Protein AF-A0A021VYS1-F1 (afdb_monomer)

pLDDT: mean 89.12, std 14.99, range [49.47, 98.38]

Organism: NCBI:txid948458

Radius of 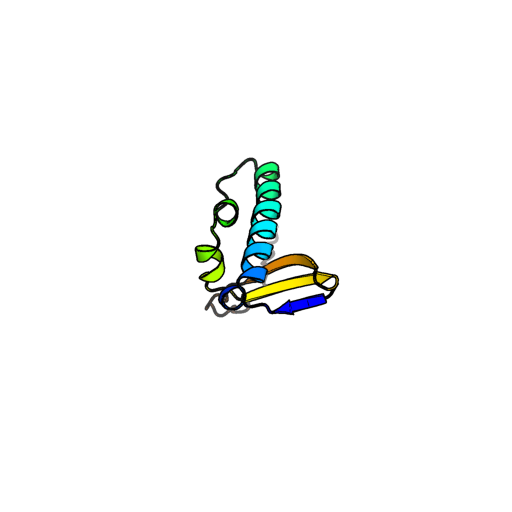gyration: 19.14 Å; Cα contacts (8 Å, |Δi|>4): 93; chains: 1; bounding box: 34×43×61 Å

Solvent-accessible surface area (backbone atoms only — not comparable to full-atom values): 5709 Å² t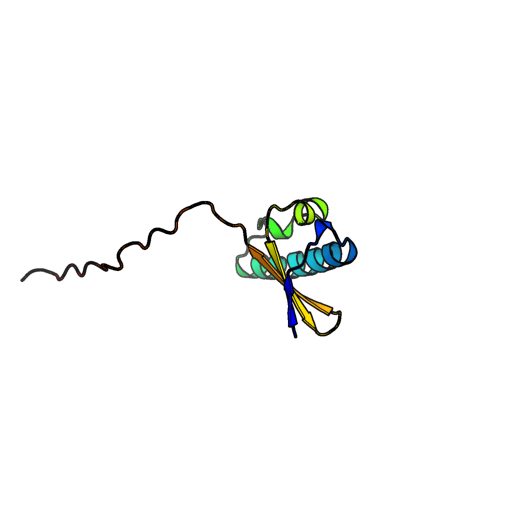otal; per-residue (Å²): 116,51,79,42,80,53,60,42,67,83,32,68,70,56,32,54,53,51,48,52,53,42,32,57,53,38,48,52,48,19,66,74,69,73,45,76,82,48,63,70,50,72,59,50,70,66,57,63,39,66,48,88,53,52,39,40,34,35,25,48,90,90,46,78,78,48,72,51,73,48,64,88,69,98,59,86,81,67,81,71,78,88,71,79,77,78,79,71,83,77,138

Structure (mmCIF, N/CA/C/O backbone):
data_AF-A0A021VYS1-F1
#
_entry.id   AF-A0A021VYS1-F1
#
loop_
_atom_site.group_PDB
_atom_site.id
_atom_site.type_symbol
_atom_site.label_atom_id
_atom_site.label_alt_id
_atom_site.label_comp_id
_atom_site.label_asym_id
_atom_site.label_entity_id
_atom_site.label_seq_id
_atom_site.pdbx_PDB_ins_code
_atom_site.Cartn_x
_atom_site.Cartn_y
_atom_site.Cartn_z
_atom_site.occupancy
_atom_site.B_iso_or_equiv
_atom_site.auth_seq_id
_atom_site.auth_comp_id
_atom_site.auth_asym_id
_atom_site.auth_atom_id
_atom_site.pdbx_PDB_model_num
ATOM 1 N N . MET A 1 1 ? 9.427 -14.123 6.071 1.00 90.25 1 MET A N 1
ATOM 2 C CA . MET A 1 1 ? 9.210 -12.657 6.023 1.00 90.25 1 MET A CA 1
ATOM 3 C C . MET A 1 1 ? 10.483 -11.869 5.696 1.00 90.25 1 MET A C 1
ATOM 5 O O . MET A 1 1 ? 11.470 -11.977 6.418 1.00 90.25 1 MET A O 1
ATOM 9 N N . ILE A 1 2 ? 10.449 -11.043 4.644 1.00 97.38 2 ILE A N 1
ATOM 10 C CA . ILE A 1 2 ? 11.531 -10.141 4.206 1.00 97.38 2 ILE A CA 1
ATOM 11 C C . ILE A 1 2 ? 10.962 -8.736 3.957 1.00 97.38 2 ILE A C 1
ATOM 13 O O . ILE A 1 2 ? 9.892 -8.600 3.367 1.00 97.38 2 ILE A O 1
ATOM 17 N N . LEU A 1 3 ? 11.691 -7.693 4.370 1.00 97.88 3 LEU A N 1
ATOM 18 C CA . LEU A 1 3 ? 11.382 -6.295 4.050 1.00 97.88 3 LEU A CA 1
ATOM 19 C C . LEU A 1 3 ? 12.203 -5.830 2.845 1.00 97.88 3 LEU A C 1
ATOM 21 O O . LEU A 1 3 ? 13.417 -6.033 2.808 1.00 97.88 3 LEU A O 1
ATOM 25 N N . ARG A 1 4 ? 11.564 -5.166 1.879 1.00 97.56 4 ARG A N 1
ATOM 26 C CA . ARG A 1 4 ? 12.261 -4.564 0.732 1.00 97.56 4 ARG A CA 1
ATOM 27 C C . ARG A 1 4 ? 11.638 -3.247 0.301 1.00 97.56 4 ARG A C 1
ATOM 29 O O . ARG A 1 4 ? 10.432 -3.049 0.432 1.00 97.56 4 ARG A O 1
ATOM 36 N N . ASN A 1 5 ? 12.471 -2.375 -0.261 1.00 97.81 5 ASN A N 1
ATOM 37 C CA . ASN A 1 5 ? 11.989 -1.199 -0.975 1.00 97.81 5 ASN A CA 1
ATOM 38 C C . ASN A 1 5 ? 11.210 -1.639 -2.213 1.00 97.81 5 ASN A C 1
ATOM 40 O O . ASN A 1 5 ? 11.633 -2.557 -2.921 1.00 97.81 5 ASN A O 1
ATOM 44 N N . VAL A 1 6 ? 10.098 -0.965 -2.480 1.00 97.62 6 VAL A N 1
ATOM 45 C CA . VAL A 1 6 ? 9.272 -1.231 -3.655 1.00 97.62 6 VAL A CA 1
ATOM 46 C C . VAL A 1 6 ? 8.860 0.060 -4.351 1.00 97.62 6 VAL A C 1
ATOM 48 O O . VAL A 1 6 ? 8.856 1.132 -3.749 1.00 97.62 6 VAL A O 1
ATOM 51 N N . VAL A 1 7 ? 8.518 -0.042 -5.636 1.00 97.19 7 VAL A N 1
ATOM 52 C CA . VAL A 1 7 ? 8.119 1.100 -6.468 1.00 97.19 7 VAL A CA 1
ATOM 53 C C . VAL A 1 7 ? 6.782 0.777 -7.146 1.00 97.19 7 VAL A C 1
ATOM 55 O O . VAL A 1 7 ? 6.778 0.320 -8.288 1.00 97.19 7 VAL A O 1
ATOM 58 N N . PRO A 1 8 ? 5.633 1.003 -6.474 1.00 96.62 8 PRO A N 1
ATOM 59 C CA . PRO A 1 8 ? 4.309 0.664 -7.013 1.00 96.62 8 PRO A CA 1
ATOM 60 C C . PRO A 1 8 ? 4.001 1.333 -8.361 1.00 96.62 8 PRO A C 1
ATOM 62 O O . PRO A 1 8 ? 3.295 0.777 -9.194 1.00 96.62 8 PRO A O 1
ATOM 65 N N . ASN A 1 9 ? 4.568 2.511 -8.635 1.00 96.19 9 ASN A N 1
ATOM 66 C CA . ASN A 1 9 ? 4.377 3.168 -9.929 1.00 96.19 9 ASN A CA 1
ATOM 67 C C . ASN A 1 9 ? 4.930 2.347 -11.116 1.00 96.19 9 ASN A C 1
ATOM 69 O O . ASN A 1 9 ? 4.379 2.417 -12.216 1.00 96.19 9 ASN A O 1
ATOM 73 N N . ALA A 1 10 ? 5.986 1.557 -10.884 1.00 96.69 10 ALA A N 1
ATOM 74 C CA . ALA A 1 10 ? 6.662 0.739 -11.893 1.00 96.69 10 ALA A CA 1
ATOM 75 C C . ALA A 1 10 ? 6.129 -0.707 -11.982 1.00 96.69 10 ALA A C 1
ATOM 77 O O . ALA A 1 10 ? 6.516 -1.433 -12.894 1.00 96.69 10 ALA A O 1
ATOM 78 N N . ASP A 1 11 ? 5.251 -1.125 -11.064 1.00 96.69 11 ASP A N 1
ATOM 79 C CA . ASP A 1 11 ? 4.689 -2.480 -10.997 1.00 96.69 11 ASP A CA 1
ATOM 80 C C . ASP A 1 11 ? 3.191 -2.413 -10.658 1.00 96.69 11 ASP A C 1
ATOM 82 O O . ASP A 1 11 ? 2.789 -2.194 -9.512 1.00 96.69 11 ASP A O 1
ATOM 86 N N . ALA A 1 12 ? 2.353 -2.606 -11.680 1.00 96.75 12 ALA A N 1
ATOM 87 C CA . ALA A 1 12 ? 0.902 -2.509 -11.550 1.00 96.75 12 ALA A CA 1
ATOM 88 C C . ALA A 1 12 ? 0.298 -3.616 -10.669 1.00 96.75 12 ALA A C 1
ATOM 90 O O . ALA A 1 12 ? -0.686 -3.367 -9.970 1.00 96.75 12 ALA A O 1
ATOM 91 N N . ASP A 1 13 ? 0.865 -4.823 -10.673 1.00 97.38 13 ASP A N 1
ATOM 92 C CA . ASP A 1 13 ? 0.334 -5.946 -9.894 1.00 97.38 13 ASP A CA 1
ATOM 93 C C . ASP A 1 13 ? 0.696 -5.812 -8.420 1.00 97.38 13 ASP A C 1
ATOM 95 O O . ASP A 1 13 ? -0.103 -6.138 -7.537 1.00 97.38 13 ASP A O 1
ATOM 99 N N . LEU A 1 14 ? 1.889 -5.298 -8.128 1.00 97.44 14 LEU A N 1
ATOM 100 C CA . LEU A 1 14 ? 2.230 -4.865 -6.781 1.00 97.44 14 LEU A CA 1
ATOM 101 C C . LEU A 1 14 ? 1.306 -3.736 -6.313 1.00 97.44 14 LEU A C 1
ATOM 103 O O . LEU A 1 14 ? 0.789 -3.816 -5.203 1.00 97.44 14 LEU A O 1
ATOM 107 N N . ALA A 1 15 ? 1.087 -2.706 -7.135 1.00 98.06 15 ALA A N 1
ATOM 108 C CA . ALA A 1 15 ? 0.270 -1.558 -6.749 1.00 98.06 15 ALA A CA 1
ATOM 109 C C . ALA A 1 15 ? -1.168 -1.959 -6.392 1.00 98.06 15 ALA A C 1
ATOM 111 O O . ALA A 1 15 ? -1.696 -1.495 -5.385 1.00 98.06 15 ALA A O 1
ATOM 112 N N . ARG A 1 16 ? -1.779 -2.875 -7.156 1.00 98.38 16 ARG A N 1
ATOM 113 C CA . ARG A 1 16 ? -3.119 -3.401 -6.843 1.00 98.38 16 ARG A CA 1
ATOM 114 C C . ARG A 1 16 ? -3.152 -4.166 -5.523 1.00 98.38 16 ARG A C 1
ATOM 116 O O . ARG A 1 16 ? -4.054 -3.946 -4.725 1.00 98.38 16 ARG A O 1
ATOM 123 N N . ARG A 1 17 ? -2.167 -5.036 -5.275 1.00 98.12 17 ARG A N 1
ATOM 124 C CA . ARG A 1 17 ? -2.068 -5.777 -4.004 1.00 98.12 17 ARG A CA 1
ATOM 125 C C . ARG A 1 17 ? -1.873 -4.835 -2.820 1.00 98.12 17 ARG A C 1
ATOM 127 O O . ARG A 1 17 ? -2.498 -5.015 -1.784 1.00 98.12 17 ARG A O 1
ATOM 134 N N . LEU A 1 18 ? -1.035 -3.818 -2.990 1.00 97.94 18 LEU A N 1
ATOM 135 C CA . LEU A 1 18 ? -0.763 -2.833 -1.954 1.00 97.94 18 LEU A CA 1
ATOM 136 C C . LEU A 1 18 ? -1.996 -1.969 -1.651 1.00 97.94 18 LEU A C 1
ATOM 138 O O . LEU A 1 18 ? -2.245 -1.688 -0.485 1.00 97.94 18 LEU A O 1
ATOM 142 N N . LEU A 1 19 ? -2.801 -1.627 -2.664 1.00 98.31 19 LEU A N 1
ATOM 143 C CA . LEU A 1 19 ? -4.071 -0.920 -2.475 1.00 98.31 19 LEU A CA 1
ATOM 144 C C . LEU A 1 19 ? -5.075 -1.738 -1.649 1.00 98.31 19 LEU A C 1
ATOM 146 O O . LEU A 1 19 ? -5.685 -1.197 -0.734 1.00 98.31 19 LEU A O 1
ATOM 150 N N . VAL A 1 20 ? -5.201 -3.042 -1.926 1.00 98.19 20 VAL A N 1
ATOM 151 C CA . VAL A 1 20 ? -6.062 -3.942 -1.136 1.00 98.19 20 VAL A CA 1
ATOM 152 C C . VAL A 1 20 ? -5.619 -3.961 0.326 1.00 98.19 20 VAL A C 1
ATOM 154 O O . VAL A 1 20 ? -6.427 -3.697 1.210 1.00 98.19 20 VAL A O 1
ATOM 157 N N . VAL A 1 21 ? -4.325 -4.179 0.578 1.00 97.81 21 VAL A N 1
ATOM 158 C CA . VAL A 1 21 ? -3.768 -4.180 1.941 1.00 97.81 21 VAL A CA 1
ATOM 159 C C . VAL A 1 21 ? -3.975 -2.828 2.636 1.00 97.81 21 VAL A C 1
ATOM 161 O O . VAL A 1 21 ? -4.298 -2.794 3.821 1.00 97.81 21 VAL A O 1
ATOM 164 N N . GLN A 1 22 ? -3.823 -1.710 1.915 1.00 97.75 22 GLN A N 1
ATOM 165 C CA . GLN A 1 22 ? -4.079 -0.370 2.445 1.00 97.75 22 GLN A CA 1
ATOM 166 C C . GLN A 1 22 ? -5.543 -0.215 2.880 1.00 97.75 22 GLN A C 1
ATOM 168 O O . GLN A 1 22 ? -5.797 0.171 4.019 1.00 97.75 22 GLN A O 1
ATOM 173 N N . HIS A 1 23 ? -6.507 -0.543 2.018 1.00 98.31 23 HIS A N 1
ATOM 174 C CA . HIS A 1 23 ? -7.932 -0.438 2.355 1.00 98.31 23 HIS A CA 1
ATOM 175 C C . HIS A 1 23 ? -8.325 -1.363 3.506 1.00 98.31 23 HIS A C 1
ATOM 177 O O . HIS A 1 23 ? -9.037 -0.929 4.406 1.00 98.31 23 HIS A O 1
ATOM 183 N N . GLU A 1 24 ? -7.824 -2.599 3.536 1.00 97.75 24 GLU A N 1
ATOM 184 C CA . GLU A 1 24 ? -8.079 -3.528 4.642 1.00 97.75 24 GLU A CA 1
ATOM 185 C C . GLU A 1 24 ? -7.522 -3.005 5.974 1.00 97.75 24 GLU A C 1
ATOM 187 O O . GLU A 1 24 ? -8.216 -3.047 6.992 1.00 97.75 24 GLU A O 1
ATOM 192 N N . ALA A 1 25 ? -6.300 -2.465 5.975 1.00 97.06 25 ALA A N 1
ATOM 193 C CA . ALA A 1 25 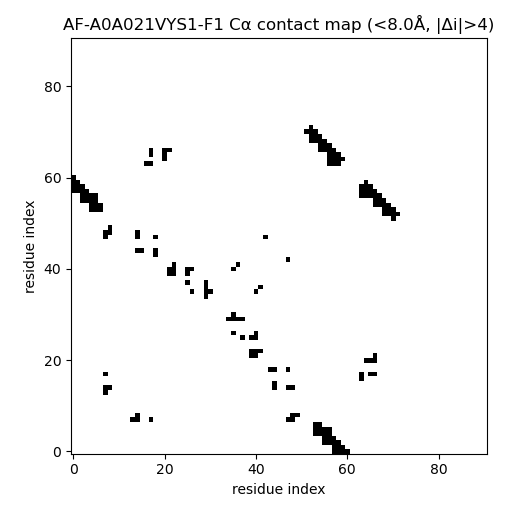? -5.686 -1.895 7.171 1.00 97.06 25 ALA A CA 1
ATOM 194 C C . ALA A 1 25 ? -6.450 -0.659 7.675 1.00 97.06 25 ALA A C 1
ATOM 196 O O . ALA A 1 25 ? -6.777 -0.568 8.860 1.00 97.06 25 ALA A O 1
ATOM 197 N N . TYR A 1 26 ? -6.786 0.271 6.779 1.00 97.25 26 TYR A N 1
ATOM 198 C CA . TYR A 1 26 ? -7.479 1.502 7.154 1.00 97.25 26 TYR A CA 1
ATOM 199 C C . TYR A 1 26 ? -8.967 1.303 7.451 1.00 97.25 26 TYR A C 1
ATOM 201 O O . TYR A 1 26 ? -9.523 2.075 8.226 1.00 97.25 26 TYR A O 1
ATOM 209 N N . ALA A 1 27 ? -9.607 0.250 6.935 1.00 97.94 27 ALA A N 1
ATOM 210 C CA . ALA A 1 27 ? -10.951 -0.134 7.363 1.00 97.94 27 ALA A CA 1
ATOM 211 C C . ALA A 1 27 ? -10.958 -0.530 8.848 1.00 97.94 27 ALA A C 1
ATOM 213 O O . ALA A 1 27 ? -11.850 -0.127 9.591 1.00 97.94 27 ALA A O 1
ATOM 214 N N . ARG A 1 28 ? -9.922 -1.244 9.316 1.00 97.69 28 ARG A N 1
ATOM 215 C CA . ARG A 1 28 ? -9.752 -1.548 10.748 1.00 97.69 28 ARG A CA 1
ATOM 216 C C . ARG A 1 28 ? -9.489 -0.303 11.577 1.00 97.69 28 ARG A C 1
ATOM 218 O O . ARG A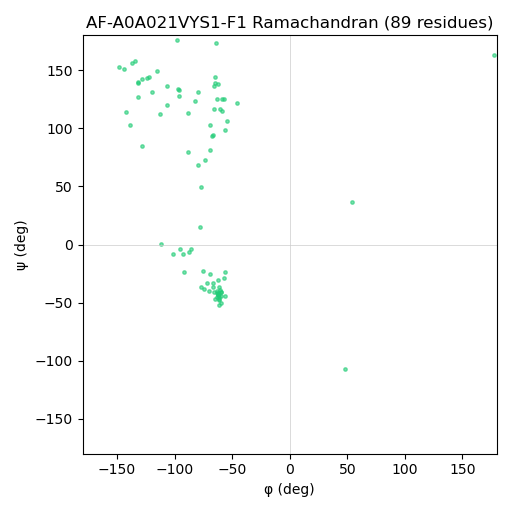 1 28 ? -10.039 -0.178 12.665 1.00 97.69 28 ARG A O 1
ATOM 225 N N . GLU A 1 29 ? -8.674 0.622 11.081 1.00 97.06 29 GLU A N 1
ATOM 226 C CA . GLU A 1 29 ? -8.467 1.899 11.766 1.00 97.06 29 GLU A CA 1
ATOM 227 C C . GLU A 1 29 ? -9.779 2.684 11.874 1.00 97.06 29 GLU A C 1
ATOM 229 O O . GLU A 1 29 ? -10.120 3.128 12.967 1.00 97.06 29 GLU A O 1
ATOM 234 N N . ALA A 1 30 ? -10.560 2.762 10.793 1.00 97.94 30 ALA A N 1
ATOM 235 C CA . ALA A 1 30 ? -11.868 3.411 10.775 1.00 97.94 30 ALA A CA 1
ATOM 236 C C . ALA A 1 30 ? -12.854 2.784 11.771 1.00 97.94 30 ALA A C 1
ATOM 238 O O . ALA A 1 30 ? -13.561 3.513 12.468 1.00 97.94 30 ALA A O 1
ATOM 239 N N . GLU A 1 31 ? -12.871 1.452 11.895 1.00 98.00 31 GLU A N 1
ATOM 240 C CA . GLU A 1 31 ? -13.639 0.742 12.928 1.00 98.00 31 GLU A CA 1
ATOM 241 C C . GLU A 1 31 ? -13.199 1.154 14.344 1.00 98.00 31 GLU A C 1
ATOM 243 O O . GLU A 1 31 ? -14.043 1.403 15.206 1.00 98.00 31 GLU A O 1
ATOM 248 N N . LEU A 1 32 ? -11.886 1.251 14.583 1.00 97.81 32 LEU A N 1
ATOM 249 C CA . LEU A 1 32 ? -11.313 1.581 15.892 1.00 97.81 32 LEU A CA 1
ATOM 250 C C . LEU A 1 32 ? -11.553 3.038 16.301 1.00 97.81 32 LEU A C 1
ATOM 252 O O . LEU A 1 32 ? -11.824 3.302 17.473 1.00 97.81 32 LEU A O 1
ATOM 256 N N . ILE A 1 33 ? -11.439 3.979 15.362 1.00 96.62 33 ILE A N 1
ATOM 257 C CA . ILE A 1 33 ? -11.592 5.417 15.633 1.00 96.62 33 ILE A CA 1
ATOM 258 C C . ILE A 1 33 ? -13.011 5.932 15.363 1.00 96.62 33 ILE A C 1
ATOM 260 O O . ILE A 1 33 ? -13.297 7.097 15.632 1.00 96.62 33 ILE A O 1
ATOM 264 N N . GLN A 1 34 ? -13.893 5.067 14.852 1.00 97.31 34 GLN A N 1
ATOM 265 C CA . GLN A 1 34 ? -15.266 5.377 14.444 1.00 97.31 34 GLN A CA 1
ATOM 266 C C . GLN A 1 34 ? -15.360 6.546 13.447 1.00 97.31 34 GLN A C 1
ATOM 268 O O . GLN A 1 34 ? -16.287 7.354 13.503 1.00 97.31 34 GLN A O 1
ATOM 273 N N . ASP A 1 35 ? -14.394 6.635 12.535 1.00 97.06 35 ASP A N 1
ATOM 274 C CA . ASP A 1 35 ? -14.331 7.657 11.491 1.00 97.06 35 ASP A CA 1
ATOM 275 C C . ASP A 1 35 ? -13.809 7.019 10.206 1.00 97.06 35 ASP A C 1
ATOM 277 O O . ASP A 1 35 ? -12.662 6.581 10.137 1.00 97.06 35 ASP A O 1
ATOM 281 N N . ASP A 1 36 ? -14.659 6.952 9.186 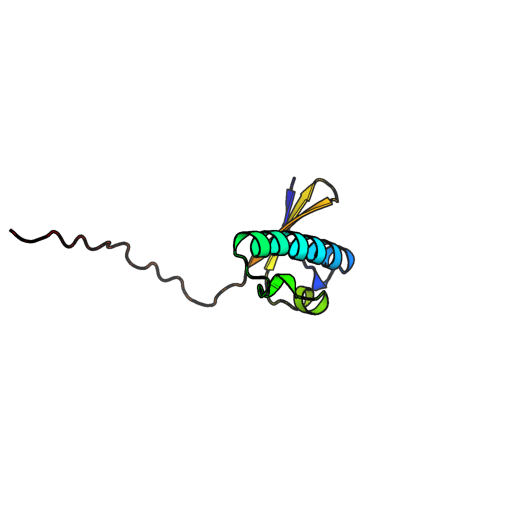1.00 96.25 36 ASP A N 1
ATOM 282 C CA . ASP A 1 36 ? -14.305 6.396 7.885 1.00 96.25 36 ASP A CA 1
ATOM 283 C C . ASP A 1 36 ? -13.659 7.428 6.961 1.00 96.25 36 ASP A C 1
ATOM 285 O O . ASP A 1 36 ? -13.198 7.065 5.890 1.00 96.25 36 ASP A O 1
ATOM 289 N N . ARG A 1 37 ? -13.538 8.703 7.344 1.00 97.44 37 ARG A N 1
ATOM 290 C CA . ARG A 1 37 ? -13.002 9.768 6.473 1.00 97.44 37 ARG A CA 1
ATOM 291 C C . ARG A 1 37 ? -11.473 9.755 6.364 1.00 97.44 37 ARG A C 1
ATOM 293 O O . ARG A 1 37 ? -10.878 10.741 5.925 1.00 97.44 37 ARG A O 1
ATOM 300 N N . ILE A 1 38 ? -10.826 8.664 6.772 1.00 94.94 38 ILE A N 1
ATOM 301 C CA . ILE A 1 38 ? -9.375 8.486 6.723 1.00 94.94 38 ILE A CA 1
ATOM 302 C C . ILE A 1 38 ? -8.943 8.461 5.247 1.00 94.94 38 ILE A C 1
ATOM 304 O O . ILE A 1 38 ? -9.355 7.554 4.526 1.00 94.94 38 ILE A O 1
ATOM 308 N N . PRO A 1 39 ? -8.132 9.420 4.754 1.00 94.44 39 PRO A N 1
ATOM 309 C CA . PRO A 1 39 ? -7.906 9.557 3.314 1.00 94.44 39 PRO A CA 1
ATOM 310 C C . PRO A 1 39 ? -7.375 8.284 2.632 1.00 94.44 39 PRO A C 1
ATOM 312 O O . PRO A 1 39 ? -7.952 7.903 1.616 1.00 94.44 39 PRO A O 1
ATOM 315 N N . PRO A 1 40 ? -6.392 7.554 3.202 1.00 94.88 40 PRO A N 1
ATOM 316 C CA . PRO A 1 40 ? -5.929 6.286 2.634 1.00 94.88 40 PRO A CA 1
ATOM 317 C C . PRO A 1 40 ? -6.999 5.201 2.431 1.00 94.88 40 PRO A C 1
ATOM 319 O O . PRO A 1 40 ? -6.801 4.331 1.584 1.00 94.88 40 PRO A O 1
ATOM 322 N N . LEU A 1 41 ? -8.120 5.241 3.163 1.00 97.12 41 LEU A N 1
ATOM 323 C CA . LEU A 1 41 ? -9.244 4.313 2.980 1.00 97.12 41 LEU A CA 1
ATOM 324 C C . LEU A 1 41 ? -9.990 4.546 1.656 1.00 97.12 41 LEU A C 1
ATOM 326 O O . LEU A 1 41 ? -10.605 3.628 1.126 1.00 97.12 41 LEU A O 1
ATOM 330 N N . HIS A 1 42 ? -9.921 5.765 1.119 1.00 96.50 42 HIS A N 1
ATOM 331 C CA . HIS A 1 42 ? -10.645 6.185 -0.088 1.00 96.50 42 HIS A CA 1
ATOM 332 C C . HIS A 1 42 ? -9.730 6.450 -1.283 1.00 96.50 42 HIS A C 1
ATOM 334 O O . HIS A 1 42 ? -10.207 6.836 -2.348 1.00 96.50 42 HIS A O 1
ATOM 340 N N . GLU A 1 43 ? -8.417 6.278 -1.122 1.00 96.19 43 GLU A N 1
ATOM 341 C CA . GLU A 1 43 ? -7.467 6.434 -2.222 1.00 96.19 43 GLU A CA 1
ATOM 342 C C . GLU A 1 43 ? -7.694 5.372 -3.301 1.00 96.19 43 GLU A C 1
ATOM 344 O O . GLU A 1 43 ? -8.009 4.218 -3.010 1.00 96.19 43 GLU A O 1
ATOM 349 N N . ASP A 1 44 ? -7.502 5.766 -4.557 1.00 97.62 44 ASP A N 1
ATOM 350 C CA . ASP A 1 44 ? -7.514 4.865 -5.703 1.00 97.62 44 ASP A CA 1
ATOM 351 C C . ASP A 1 44 ? -6.092 4.465 -6.129 1.00 97.62 44 ASP A C 1
ATOM 353 O O . ASP A 1 44 ? -5.075 4.926 -5.598 1.00 97.62 44 ASP A O 1
ATOM 357 N N . LEU A 1 45 ? -6.018 3.572 -7.119 1.00 97.88 45 LEU A N 1
ATOM 358 C CA . LEU A 1 45 ? -4.753 3.035 -7.612 1.00 97.88 45 LEU A CA 1
ATOM 359 C C . LEU A 1 45 ? -3.833 4.123 -8.185 1.00 97.88 45 LEU A C 1
ATOM 361 O O . LEU A 1 45 ? -2.616 4.039 -8.023 1.00 97.88 45 LEU A O 1
ATOM 365 N N . ASP A 1 46 ? -4.387 5.128 -8.860 1.00 97.31 46 ASP A N 1
ATOM 366 C CA . ASP A 1 46 ? -3.595 6.187 -9.486 1.00 97.31 46 ASP A CA 1
ATOM 367 C C . ASP A 1 46 ? -3.051 7.172 -8.445 1.00 97.31 46 ASP A C 1
ATOM 369 O O . ASP A 1 46 ? -1.883 7.571 -8.518 1.00 97.31 46 ASP A O 1
ATOM 373 N N . THR A 1 47 ? -3.839 7.495 -7.421 1.00 96.69 47 THR A N 1
ATOM 374 C CA . THR A 1 47 ? -3.407 8.298 -6.270 1.00 96.69 47 THR A CA 1
ATOM 375 C C . THR A 1 47 ? -2.277 7.597 -5.522 1.00 96.69 47 THR A C 1
ATOM 377 O O . THR A 1 47 ? -1.222 8.189 -5.284 1.00 96.69 47 THR A O 1
ATOM 380 N N . LEU A 1 48 ? -2.434 6.300 -5.254 1.00 96.81 48 LEU A N 1
ATOM 381 C CA . LEU A 1 48 ? -1.424 5.491 -4.577 1.00 96.81 48 LEU A CA 1
ATOM 382 C C . LEU A 1 48 ? -0.106 5.423 -5.362 1.00 96.81 48 LEU A C 1
ATOM 384 O O . LEU A 1 48 ? 0.981 5.543 -4.791 1.00 96.81 48 LEU A O 1
ATOM 388 N N . ARG A 1 49 ? -0.182 5.250 -6.688 1.00 97.19 49 ARG A N 1
ATOM 389 C CA . ARG A 1 49 ? 0.998 5.163 -7.569 1.00 97.19 49 ARG A CA 1
ATOM 390 C C . ARG A 1 49 ? 1.704 6.501 -7.754 1.00 97.19 49 ARG A C 1
ATOM 392 O O . ARG A 1 49 ? 2.922 6.520 -7.922 1.00 97.19 49 ARG A O 1
ATOM 399 N N . SER A 1 50 ? 0.955 7.599 -7.744 1.00 95.81 50 SER A N 1
ATOM 400 C CA . SER A 1 50 ? 1.491 8.953 -7.914 1.00 95.81 50 SER A CA 1
ATOM 401 C C . SER A 1 50 ? 1.952 9.598 -6.602 1.00 95.81 50 SER A C 1
ATOM 403 O O . SER A 1 50 ? 2.565 10.669 -6.630 1.00 95.81 50 SER A O 1
ATOM 405 N N . ALA A 1 51 ? 1.715 8.947 -5.458 1.00 93.31 51 ALA A N 1
ATOM 406 C CA . ALA A 1 51 ? 2.103 9.451 -4.151 1.00 93.31 51 ALA A CA 1
ATOM 407 C C . ALA A 1 51 ? 3.626 9.712 -4.073 1.00 93.31 51 ALA A C 1
ATOM 409 O O . ALA A 1 51 ? 4.426 8.799 -4.295 1.00 93.31 51 ALA A O 1
ATOM 410 N N . PRO A 1 52 ? 4.066 10.933 -3.704 1.00 93.50 52 PRO A N 1
ATOM 411 C CA . PRO A 1 52 ? 5.484 11.273 -3.592 1.00 93.50 52 PRO A CA 1
ATOM 412 C C . PRO A 1 52 ? 6.058 10.754 -2.264 1.00 93.50 52 PRO A C 1
ATOM 414 O O . PRO A 1 52 ? 6.359 11.522 -1.345 1.00 93.50 52 PRO A O 1
ATOM 417 N N . VAL A 1 53 ? 6.144 9.432 -2.140 1.00 94.62 53 VAL A N 1
ATOM 418 C CA . VAL A 1 53 ? 6.600 8.709 -0.948 1.00 94.62 53 VAL A CA 1
ATOM 419 C C . VAL A 1 53 ? 7.524 7.556 -1.334 1.00 94.62 53 VAL A C 1
ATOM 421 O O . VAL A 1 53 ? 7.467 7.030 -2.445 1.00 94.62 53 VAL A O 1
ATOM 424 N N . THR A 1 54 ? 8.367 7.142 -0.394 1.00 96.06 54 THR A N 1
ATOM 425 C CA . THR A 1 54 ? 9.164 5.918 -0.514 1.00 96.06 54 THR A CA 1
ATOM 426 C C . THR A 1 54 ? 8.444 4.786 0.198 1.00 96.06 54 THR A C 1
ATOM 428 O O . THR A 1 54 ? 8.025 4.963 1.342 1.00 96.06 54 THR A O 1
ATOM 431 N N . TRP A 1 55 ? 8.336 3.629 -0.455 1.00 97.19 55 TRP A N 1
ATOM 432 C CA . TRP A 1 55 ? 7.643 2.456 0.071 1.00 97.19 55 TRP A CA 1
ATOM 433 C C . TRP A 1 55 ? 8.612 1.361 0.513 1.00 97.19 55 TRP A C 1
ATOM 435 O O . TRP A 1 55 ? 9.538 1.002 -0.219 1.00 97.19 55 TRP A O 1
ATOM 445 N N . VAL A 1 56 ? 8.328 0.771 1.672 1.00 98.19 56 VAL A N 1
ATOM 446 C CA . VAL A 1 56 ? 8.901 -0.496 2.135 1.00 98.19 56 VAL A CA 1
ATOM 447 C C . VAL A 1 56 ? 7.756 -1.479 2.334 1.00 98.19 56 VAL A C 1
ATOM 449 O O . VAL A 1 56 ? 6.762 -1.148 2.973 1.00 98.19 56 VAL A O 1
ATOM 452 N N . ALA A 1 57 ? 7.894 -2.685 1.795 1.00 98.12 57 ALA A N 1
ATOM 453 C CA . ALA A 1 57 ? 6.881 -3.729 1.883 1.00 98.12 57 ALA A CA 1
ATOM 454 C C . ALA A 1 57 ? 7.446 -5.011 2.505 1.00 98.12 57 ALA A C 1
ATOM 456 O O . ALA A 1 57 ? 8.606 -5.370 2.273 1.00 98.12 57 ALA A O 1
ATOM 457 N N . ALA A 1 58 ? 6.606 -5.682 3.292 1.00 98.38 58 ALA A N 1
ATOM 458 C CA . ALA A 1 58 ? 6.871 -6.968 3.916 1.00 98.38 58 ALA A CA 1
ATOM 459 C C . ALA A 1 58 ? 6.291 -8.093 3.064 1.00 98.38 58 ALA A C 1
ATOM 461 O O . ALA A 1 58 ? 5.108 -8.072 2.729 1.00 98.38 58 ALA A O 1
ATOM 462 N N . PHE A 1 59 ? 7.123 -9.079 2.742 1.00 98.00 59 PHE A N 1
ATOM 463 C CA . PHE A 1 59 ? 6.718 -10.249 1.973 1.00 98.00 59 PHE A CA 1
ATOM 464 C C . PHE A 1 59 ? 6.981 -11.537 2.735 1.00 98.00 59 PHE A C 1
ATOM 466 O O . PHE A 1 59 ? 8.018 -11.652 3.395 1.00 98.00 59 PHE A O 1
ATOM 473 N N . ASP A 1 60 ? 6.096 -12.514 2.579 1.00 97.62 60 ASP A N 1
ATOM 474 C CA . ASP A 1 60 ? 6.400 -13.922 2.826 1.00 97.62 60 ASP A CA 1
ATOM 475 C C . ASP A 1 60 ? 6.350 -14.660 1.490 1.00 97.62 60 ASP A C 1
ATOM 477 O O . ASP A 1 60 ? 5.326 -14.677 0.813 1.00 97.62 60 ASP A O 1
ATOM 481 N N . ASP A 1 61 ? 7.507 -15.133 1.029 1.00 94.44 61 ASP A N 1
ATOM 482 C CA . ASP A 1 61 ? 7.731 -15.519 -0.366 1.00 94.44 61 ASP A CA 1
ATOM 483 C C . ASP A 1 61 ? 7.242 -14.450 -1.372 1.00 94.44 61 ASP A C 1
ATOM 485 O O . ASP A 1 61 ? 7.875 -13.401 -1.538 1.00 94.44 61 ASP A O 1
ATOM 489 N N . ALA A 1 62 ? 6.128 -14.711 -2.061 1.00 92.31 62 ALA A N 1
ATOM 490 C CA . ALA A 1 62 ? 5.511 -13.806 -3.033 1.00 92.31 62 ALA A CA 1
ATOM 491 C C . ALA A 1 62 ? 4.288 -13.049 -2.480 1.00 92.31 62 ALA A C 1
ATOM 493 O O . ALA A 1 62 ? 3.766 -12.152 -3.156 1.00 92.31 62 ALA A O 1
ATOM 494 N N . GLU A 1 63 ? 3.831 -13.399 -1.279 1.00 95.75 63 GLU A N 1
ATOM 495 C CA . GLU A 1 63 ? 2.674 -12.805 -0.620 1.00 95.75 63 GLU A CA 1
ATOM 496 C C . GLU A 1 63 ? 3.053 -11.470 0.023 1.00 95.75 63 GLU A C 1
ATOM 498 O O . GLU A 1 63 ? 4.065 -11.366 0.712 1.00 95.75 63 GLU A O 1
ATOM 503 N N . LEU A 1 64 ? 2.254 -10.431 -0.226 1.00 97.62 64 LEU A N 1
ATOM 504 C CA . LEU A 1 64 ? 2.426 -9.115 0.384 1.00 97.62 64 LEU A CA 1
ATOM 505 C C . LEU A 1 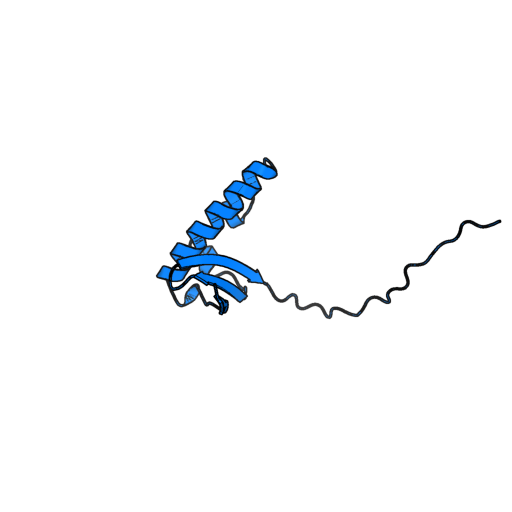64 ? 1.654 -9.083 1.705 1.00 97.62 64 LEU A C 1
ATOM 507 O O . LEU A 1 64 ? 0.429 -9.100 1.684 1.00 97.62 64 LEU A O 1
ATOM 511 N N . LEU A 1 65 ? 2.363 -8.985 2.828 1.00 97.25 65 LEU A N 1
ATOM 512 C CA . LEU A 1 65 ? 1.752 -8.975 4.163 1.00 97.25 65 LEU A CA 1
ATOM 513 C C . LEU A 1 65 ? 1.436 -7.566 4.678 1.00 97.25 65 LEU A C 1
ATOM 515 O O . LEU A 1 65 ? 0.623 -7.394 5.579 1.00 97.25 65 LEU A O 1
ATOM 519 N N . GLY A 1 66 ? 2.136 -6.554 4.167 1.00 96.94 66 GLY A N 1
ATOM 520 C CA . GLY A 1 66 ? 2.046 -5.197 4.688 1.00 96.94 66 GLY A CA 1
ATOM 521 C C . GLY A 1 66 ? 2.989 -4.240 3.979 1.00 96.94 66 GLY A C 1
ATOM 522 O O . GLY A 1 66 ? 3.949 -4.656 3.322 1.00 96.94 66 GLY A O 1
ATOM 523 N N . ALA A 1 67 ? 2.739 -2.945 4.134 1.00 97.88 67 ALA A N 1
ATOM 524 C CA . ALA A 1 67 ? 3.616 -1.904 3.627 1.00 97.88 67 ALA A CA 1
ATOM 525 C C . ALA A 1 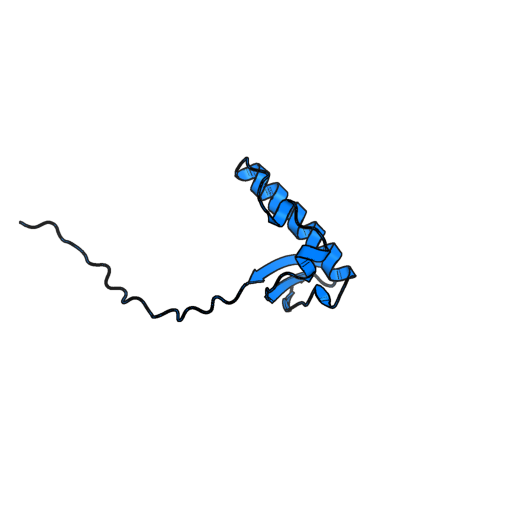67 ? 3.583 -0.666 4.521 1.00 97.88 67 ALA A C 1
ATOM 527 O O . ALA A 1 67 ? 2.590 -0.382 5.185 1.00 97.88 67 ALA A O 1
ATOM 528 N N . ALA A 1 68 ? 4.680 0.080 4.505 1.00 97.12 68 ALA A N 1
ATOM 529 C CA . ALA A 1 68 ? 4.782 1.400 5.095 1.00 97.12 68 ALA A CA 1
ATOM 530 C C . ALA A 1 68 ? 5.333 2.365 4.048 1.00 97.12 68 ALA A C 1
ATOM 532 O O . ALA A 1 68 ? 6.218 2.013 3.259 1.00 97.12 68 ALA A O 1
ATOM 533 N N . SER A 1 69 ? 4.823 3.591 4.059 1.00 95.56 69 SER A N 1
ATOM 534 C CA . SER A 1 69 ? 5.349 4.676 3.247 1.00 95.56 69 SER A CA 1
ATOM 535 C C . SER A 1 69 ? 5.917 5.777 4.127 1.00 95.56 69 SER A C 1
ATOM 537 O O . SER A 1 69 ? 5.466 6.022 5.245 1.00 95.56 69 SER A O 1
ATOM 539 N N . GLN A 1 70 ? 6.935 6.455 3.614 1.00 94.12 70 GLN A N 1
ATOM 540 C CA . GLN A 1 70 ? 7.508 7.625 4.259 1.00 94.12 70 GLN A CA 1
ATOM 541 C C . GLN A 1 70 ? 7.654 8.753 3.254 1.00 94.12 70 GLN A C 1
ATOM 543 O O . GLN A 1 70 ? 8.070 8.556 2.109 1.00 94.12 70 GLN A O 1
ATOM 548 N N . ARG A 1 71 ? 7.351 9.966 3.706 1.00 91.56 71 ARG A N 1
ATOM 549 C CA . ARG A 1 71 ? 7.676 11.188 2.982 1.00 91.56 71 ARG A CA 1
ATOM 550 C C . ARG A 1 71 ? 8.822 11.873 3.699 1.00 91.56 71 ARG A C 1
ATOM 552 O O . ARG A 1 71 ? 8.675 12.266 4.856 1.00 91.56 71 ARG A O 1
ATOM 559 N N . SER A 1 72 ? 9.937 12.066 3.007 1.00 84.44 72 SER A N 1
ATOM 560 C CA . SER A 1 72 ? 11.013 12.911 3.518 1.00 84.44 72 SER A CA 1
ATOM 561 C C . SER A 1 72 ? 10.474 14.325 3.711 1.00 84.44 72 SER A C 1
ATOM 563 O O . SER A 1 72 ? 10.067 14.983 2.754 1.00 84.44 72 SER A O 1
ATOM 565 N N . ARG A 1 73 ? 10.452 14.807 4.953 1.00 80.44 73 ARG A N 1
ATOM 566 C CA . ARG A 1 73 ? 10.239 16.229 5.216 1.00 80.44 73 ARG A CA 1
ATOM 567 C C . ARG A 1 73 ? 11.574 16.939 5.054 1.00 80.44 73 ARG A C 1
ATOM 569 O O . ARG A 1 73 ? 12.536 16.607 5.739 1.00 80.44 73 ARG A O 1
ATOM 576 N N . SER A 1 74 ? 11.627 17.939 4.181 1.00 69.31 74 SER A N 1
ATOM 577 C CA . SER A 1 74 ? 12.733 18.894 4.120 1.00 69.31 74 SER A CA 1
ATOM 578 C C . SER A 1 74 ? 12.634 19.852 5.310 1.00 69.31 74 SER A C 1
ATOM 580 O O . SER A 1 74 ? 12.219 21.000 5.186 1.00 69.31 74 SER A O 1
ATOM 582 N N . GLY A 1 75 ? 12.944 19.348 6.494 1.00 64.94 75 GLY A N 1
ATOM 583 C CA . GLY A 1 75 ? 13.227 20.152 7.668 1.00 64.94 75 GLY A CA 1
ATOM 584 C C . GLY A 1 75 ? 14.501 19.592 8.262 1.00 64.94 75 GLY A C 1
ATOM 585 O O . GLY A 1 75 ? 14.586 18.382 8.474 1.00 64.94 75 GLY A O 1
ATOM 586 N N . SER A 1 76 ? 15.507 20.431 8.502 1.00 70.62 76 SER A N 1
ATOM 587 C CA . SER A 1 76 ? 16.605 20.002 9.355 1.00 70.62 76 SER A CA 1
ATOM 588 C C . SER A 1 76 ? 15.985 19.644 10.701 1.00 70.62 76 SER A C 1
ATOM 590 O O . SER A 1 76 ? 15.393 20.486 11.379 1.00 70.62 76 SER A O 1
ATOM 592 N N . CYS A 1 77 ? 16.057 18.369 11.076 1.00 57.06 77 CYS A N 1
ATOM 593 C CA . CYS A 1 77 ? 15.824 17.989 12.455 1.00 57.06 77 CYS A CA 1
ATOM 594 C C . CYS A 1 77 ? 17.019 18.547 13.234 1.00 57.06 77 CYS A C 1
ATOM 596 O O . CYS A 1 77 ? 18.009 17.853 13.442 1.00 57.06 77 CYS A O 1
ATOM 598 N N . SER A 1 78 ? 16.979 19.844 13.563 1.00 69.62 78 SER A N 1
ATOM 599 C CA . SER A 1 78 ? 17.900 20.408 14.541 1.00 69.62 78 SER A CA 1
ATOM 600 C C . SER A 1 78 ? 17.664 19.618 15.824 1.00 69.62 78 SER A C 1
ATOM 602 O O . SER A 1 78 ? 16.500 19.516 16.234 1.00 69.62 78 SER A O 1
ATOM 604 N N . PRO A 1 79 ? 18.695 19.017 16.436 1.00 66.00 79 PRO A N 1
ATOM 605 C CA . PRO A 1 79 ? 18.554 18.448 17.763 1.00 66.00 79 PRO A CA 1
ATOM 606 C C . PRO A 1 79 ? 18.023 19.569 18.661 1.00 66.00 79 PRO A C 1
ATOM 608 O O . PRO A 1 79 ? 18.737 20.528 18.947 1.00 66.00 79 PRO A O 1
ATOM 611 N N . ARG A 1 80 ? 16.740 19.527 19.043 1.00 62.28 80 ARG A N 1
ATOM 612 C CA . ARG A 1 80 ? 16.291 20.368 20.151 1.00 62.28 80 ARG A CA 1
ATOM 613 C C . ARG A 1 80 ? 17.074 19.879 21.355 1.00 62.28 80 ARG A C 1
ATOM 615 O O . ARG A 1 80 ? 17.066 18.682 21.634 1.00 62.28 80 ARG A O 1
ATOM 622 N N . ASP A 1 81 ? 17.764 20.807 22.000 1.00 55.22 81 ASP A N 1
ATOM 623 C CA . ASP A 1 81 ? 18.459 20.575 23.256 1.00 55.22 81 ASP A CA 1
ATOM 624 C C . ASP A 1 81 ? 17.517 19.810 24.205 1.00 55.22 81 ASP A C 1
ATOM 626 O O . ASP A 1 81 ? 16.410 20.296 24.468 1.00 55.22 81 ASP A O 1
ATOM 630 N N . PRO A 1 82 ? 17.881 18.614 24.700 1.00 55.31 82 PRO A N 1
ATOM 631 C CA . PRO A 1 82 ? 17.061 17.854 25.632 1.00 55.31 82 PRO A CA 1
ATOM 632 C C . PRO A 1 82 ? 17.186 18.449 27.041 1.00 55.31 82 PRO A C 1
ATOM 634 O O . PRO A 1 82 ? 17.432 17.739 28.011 1.00 55.31 82 PRO A O 1
ATOM 637 N N . THR A 1 83 ? 17.027 19.763 27.190 1.00 58.22 83 THR A N 1
ATOM 638 C CA . THR A 1 83 ? 16.863 20.385 28.502 1.00 58.22 83 THR A CA 1
ATOM 639 C C . THR A 1 83 ? 15.376 20.387 28.828 1.00 58.22 83 THR A C 1
ATOM 641 O O . THR A 1 83 ? 14.651 21.369 28.677 1.00 58.22 83 THR A O 1
ATOM 644 N N . TRP A 1 84 ? 14.894 19.228 29.276 1.00 56.41 84 TRP A N 1
ATOM 645 C CA . TRP A 1 84 ? 13.698 19.172 30.104 1.00 56.41 84 TRP A CA 1
ATOM 646 C C . TRP A 1 84 ? 13.967 20.080 31.315 1.00 56.41 84 TRP A C 1
ATOM 648 O O . TRP A 1 84 ? 14.712 19.741 32.230 1.00 56.41 84 TRP A O 1
ATOM 658 N N . SER A 1 85 ? 13.464 21.313 31.267 1.00 58.41 85 SER A N 1
ATOM 659 C CA . SER A 1 85 ? 13.606 22.244 32.379 1.00 58.41 85 SER A CA 1
ATOM 660 C C . SER A 1 85 ? 12.740 21.729 33.520 1.00 58.41 85 SER A C 1
ATOM 662 O O . SER A 1 85 ? 11.519 21.875 33.500 1.00 58.41 85 SER A O 1
ATOM 664 N N . THR A 1 86 ? 13.363 21.110 34.521 1.00 56.53 86 THR A N 1
ATOM 665 C CA . THR A 1 86 ? 12.739 20.936 35.830 1.00 56.53 86 THR A CA 1
ATOM 666 C C . THR A 1 86 ? 12.595 22.303 36.461 1.00 56.53 86 THR A C 1
ATOM 668 O O . THR A 1 86 ? 13.505 22.804 37.122 1.00 56.53 86 THR A O 1
ATOM 671 N N . SER A 1 87 ? 11.442 22.927 36.270 1.00 49.47 87 SER A N 1
ATOM 672 C CA . SER A 1 87 ? 10.977 23.910 37.233 1.00 49.47 87 SER A CA 1
ATOM 673 C C . SER A 1 87 ? 10.674 23.157 38.529 1.00 49.47 87 SER A C 1
ATOM 675 O O . SER A 1 87 ? 9.602 22.578 38.684 1.00 49.47 87 SER A O 1
ATOM 677 N N . SER A 1 88 ? 11.644 23.107 39.442 1.00 58.09 88 SER A N 1
ATOM 678 C CA . SER A 1 88 ? 11.376 22.773 40.842 1.00 58.09 88 SER A CA 1
ATOM 679 C C . SER A 1 88 ? 10.444 23.844 41.424 1.00 58.09 88 SER A C 1
ATOM 681 O O . SER A 1 88 ? 10.667 25.029 41.151 1.00 58.09 88 SER A O 1
ATOM 683 N N . PRO A 1 89 ? 9.420 23.496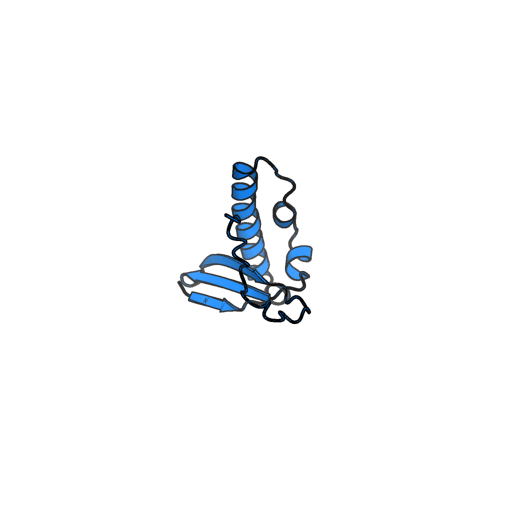 42.222 1.00 54.50 89 PRO A N 1
ATOM 684 C CA . PRO A 1 89 ? 8.690 24.498 42.986 1.00 54.50 89 PRO A CA 1
ATOM 685 C C . PRO A 1 89 ? 9.640 25.110 44.027 1.00 54.50 89 PRO A C 1
ATOM 687 O O . PRO A 1 89 ? 10.425 24.391 44.645 1.00 54.50 89 PRO A O 1
ATOM 690 N N . GLY A 1 90 ? 9.599 26.438 44.164 1.00 57.59 90 GLY A N 1
ATOM 691 C CA . GLY A 1 90 ? 10.370 27.195 45.155 1.00 57.59 90 GLY A CA 1
ATOM 692 C C . GLY A 1 90 ? 9.990 26.870 46.610 1.00 57.59 90 GLY A C 1
ATOM 693 O O . GLY A 1 90 ? 9.050 26.102 46.824 1.00 57.59 90 GLY A O 1
ATOM 694 N N . PRO A 1 91 ? 10.746 27.422 47.580 1.00 57.44 91 PRO A N 1
ATOM 695 C CA . PRO A 1 91 ? 10.706 27.036 48.994 1.00 57.44 91 PRO A CA 1
ATOM 696 C C . PRO A 1 91 ? 9.363 27.291 49.682 1.00 57.44 91 PRO A C 1
ATOM 698 O O . PRO A 1 91 ? 8.666 28.259 49.298 1.00 57.44 91 PRO A O 1
#

Mean predicted aligned error: 8.5 Å

Sequence (91 aa):
MILRNVVPNADADLARRLLVVQHEAYAREAELIQDDRIPPLHEDLDTLRSAPVTWVAAFDDAELLGAASQRSRSGSCSPRDPTWSTSSPGP

Secondary structure (DSSP, 8-state):
-EEEEE-GGG-HHHHHHHHHHHHHHHHHHHHHHT----HHHH--HHHHHH---EEEEEEETTEEEEEEEE----S------------PPP-

Nearest PDB structures (foldseek):
  4yfj-asse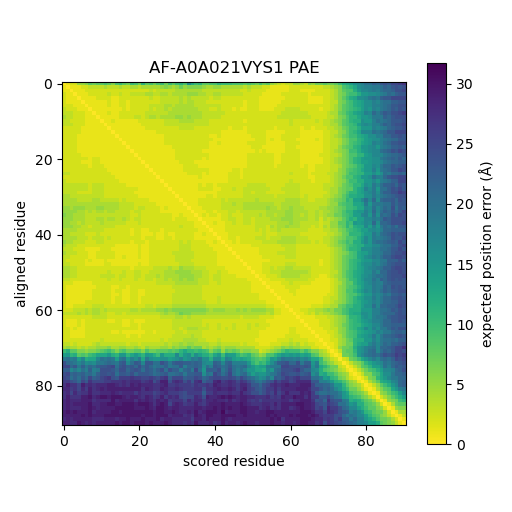mbly1_A  TM=5.657E-01  e=3.481E-02  Pseudomonas aeruginosa
  1tiq-assembly2_B  TM=4.853E-01  e=1.047E+00  Bacillus subtilis
  1s5k-assembly1_B  TM=3.981E-01  e=1.119E+00  Salmonella enterica subsp. enterica serovar Enteritidis
  8fv0-assembly1_C  TM=4.792E-01  e=5.551E+00  Staphylococcus aureus

Foldseek 3Di:
DDKDWDQCLVPVVVLVLQLVQQLVVVVVVCVVVVHCVPPSNVDDSVCSNPDQWIKMFDDDPPHTPHMDTDDDDPDPPPPDPPCPPPPDDDD